Protein AF-A0A834F166-F1 (afdb_monomer_lite)

Radius of gyration: 17.76 Å; chains: 1; bounding box: 48×36×41 Å

Organism: Oryzias melastigma (NCBI:txid30732)

Secondary structure (DSSP, 8-state):
--------HHHHHHHHHHS-THHHHHHHHHHHHHHHTT----HHHHHHHHHHHHHHHHHHHHHHHHHHHS-HHHHHHHHHHHHH-HHHHTTS-TT---HHHHHHHHHHHHHHHH-

Structure (mmCIF, N/CA/C/O backbone):
data_AF-A0A834F166-F1
#
_entry.id   AF-A0A834F166-F1
#
loop_
_atom_site.group_PDB
_atom_site.id
_atom_site.type_symbol
_atom_site.label_atom_id
_atom_site.label_alt_id
_atom_site.label_comp_id
_atom_site.label_asym_id
_atom_site.label_entity_id
_atom_site.label_seq_id
_atom_site.pdbx_PDB_ins_code
_atom_site.Cartn_x
_atom_site.Cartn_y
_atom_site.Cartn_z
_atom_site.occupancy
_atom_site.B_iso_or_equiv
_atom_site.auth_seq_id
_atom_site.auth_comp_id
_atom_site.auth_asym_id
_atom_site.auth_atom_id
_atom_site.pdbx_PDB_model_num
ATOM 1 N N . MET A 1 1 ? 29.794 -3.497 -23.264 1.00 46.91 1 MET A N 1
ATOM 2 C CA . MET A 1 1 ? 29.864 -4.937 -23.600 1.00 46.91 1 MET A CA 1
ATOM 3 C C . MET A 1 1 ? 30.796 -5.636 -22.618 1.00 46.91 1 MET A C 1
ATOM 5 O O . MET A 1 1 ? 31.996 -5.610 -22.838 1.00 46.91 1 MET A O 1
ATOM 9 N N . GLN A 1 2 ? 30.281 -6.231 -21.537 1.00 42.62 2 GLN A N 1
ATOM 10 C CA . GLN A 1 2 ? 31.049 -7.204 -20.747 1.00 42.62 2 GLN A CA 1
ATOM 11 C C . GLN A 1 2 ? 30.116 -8.085 -19.898 1.00 42.62 2 GLN A C 1
ATOM 13 O O . GLN A 1 2 ? 29.535 -7.636 -18.919 1.00 42.62 2 GLN A O 1
ATOM 18 N N . ARG A 1 3 ? 30.050 -9.358 -20.314 1.00 36.97 3 ARG A N 1
ATOM 19 C CA . ARG A 1 3 ? 29.727 -10.569 -19.542 1.00 36.97 3 ARG A CA 1
ATOM 20 C C . ARG A 1 3 ? 28.268 -10.822 -19.126 1.00 36.97 3 ARG A C 1
ATOM 22 O O . ARG A 1 3 ? 27.918 -10.797 -17.955 1.00 36.97 3 ARG A O 1
ATOM 29 N N . LEU A 1 4 ? 27.490 -11.298 -20.101 1.00 43.22 4 LEU A N 1
ATOM 30 C CA . LEU A 1 4 ? 26.549 -12.406 -19.891 1.00 43.22 4 LEU A CA 1
ATOM 31 C C . LEU A 1 4 ? 27.359 -13.650 -19.463 1.00 43.22 4 LEU A C 1
ATOM 33 O O . LEU A 1 4 ? 27.816 -14.413 -20.312 1.00 43.22 4 LEU A O 1
ATOM 37 N N . GLN A 1 5 ? 27.631 -13.825 -18.167 1.00 46.56 5 GLN A N 1
ATOM 38 C CA . GLN A 1 5 ? 28.029 -15.139 -17.655 1.00 46.56 5 GLN A CA 1
ATOM 39 C C . GLN A 1 5 ? 26.748 -15.941 -17.453 1.00 46.56 5 GLN A C 1
ATOM 41 O O . GLN A 1 5 ? 25.853 -15.491 -16.742 1.00 46.56 5 GLN A O 1
ATOM 46 N N . ALA A 1 6 ? 26.658 -17.110 -18.084 1.00 54.03 6 ALA A N 1
ATOM 47 C CA . ALA A 1 6 ? 25.667 -18.112 -17.734 1.00 54.03 6 ALA A CA 1
ATOM 48 C C . ALA A 1 6 ? 25.814 -18.424 -16.236 1.00 54.03 6 ALA A C 1
ATOM 50 O O . ALA A 1 6 ? 26.792 -19.044 -15.812 1.00 54.03 6 ALA A O 1
ATOM 51 N N . VAL A 1 7 ? 24.879 -17.921 -15.433 1.00 56.75 7 VAL A N 1
ATOM 52 C CA . VAL A 1 7 ? 24.725 -18.307 -14.032 1.00 56.75 7 VAL A CA 1
ATOM 53 C C . VAL A 1 7 ? 24.370 -19.800 -14.040 1.00 56.75 7 VAL A C 1
ATOM 55 O O . VAL A 1 7 ? 23.541 -20.225 -14.845 1.00 56.75 7 VAL A O 1
ATOM 58 N N . PRO A 1 8 ? 25.040 -20.652 -13.246 1.00 56.38 8 PRO A N 1
ATOM 59 C CA . PRO A 1 8 ? 24.738 -22.076 -13.247 1.00 56.38 8 PRO A CA 1
ATOM 60 C C . PRO A 1 8 ? 23.287 -22.279 -12.791 1.00 56.38 8 PRO A C 1
ATOM 62 O O . PRO A 1 8 ? 22.924 -21.795 -11.726 1.00 56.38 8 PRO A O 1
ATOM 65 N N . ALA A 1 9 ? 22.478 -23.048 -13.530 1.00 57.56 9 ALA A N 1
ATOM 66 C CA . ALA A 1 9 ? 21.043 -23.258 -13.259 1.00 57.56 9 ALA A CA 1
ATOM 67 C C . ALA A 1 9 ? 20.711 -23.740 -11.821 1.00 57.56 9 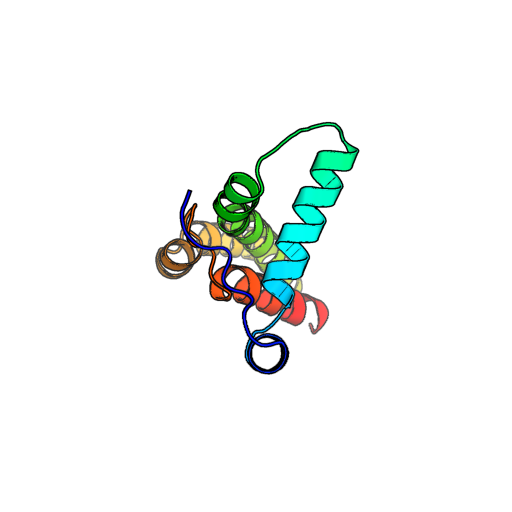ALA A C 1
ATOM 69 O O . ALA A 1 9 ? 19.590 -23.596 -11.336 1.00 57.56 9 ALA A O 1
ATOM 70 N N . ARG A 1 10 ? 21.696 -24.294 -11.096 1.00 53.56 10 ARG A N 1
ATOM 71 C CA . ARG A 1 10 ? 21.597 -24.627 -9.660 1.00 53.56 10 ARG A CA 1
ATOM 72 C C . ARG A 1 10 ? 21.565 -23.404 -8.740 1.00 53.56 10 ARG A C 1
ATOM 74 O O . ARG A 1 10 ? 20.987 -23.486 -7.661 1.00 53.56 10 ARG A O 1
ATOM 81 N N . PHE A 1 11 ? 22.201 -22.308 -9.134 1.00 55.75 11 PHE A N 1
ATOM 82 C CA . PHE A 1 11 ? 22.209 -21.039 -8.415 1.00 55.75 11 PHE A CA 1
ATOM 83 C C . PHE A 1 11 ? 20.873 -20.311 -8.609 1.00 55.75 11 PHE A C 1
ATOM 85 O O . PHE A 1 11 ? 20.292 -19.869 -7.623 1.00 55.75 11 PHE A O 1
ATOM 92 N N . ASP A 1 12 ? 20.307 -20.336 -9.822 1.00 59.16 12 ASP A N 1
ATOM 93 C CA . ASP A 1 12 ? 18.963 -19.801 -10.100 1.00 59.16 12 ASP A CA 1
ATOM 94 C C . ASP A 1 12 ? 17.874 -20.513 -9.281 1.00 59.16 12 ASP A C 1
ATOM 96 O O . ASP A 1 12 ? 17.039 -19.866 -8.645 1.00 59.16 12 ASP A O 1
ATOM 100 N N . LEU A 1 13 ? 17.930 -21.849 -9.194 1.00 60.62 13 LEU A N 1
ATOM 101 C CA . LEU A 1 13 ? 16.976 -22.628 -8.396 1.00 60.62 13 LEU A CA 1
ATOM 102 C C . LEU A 1 13 ? 17.107 -22.368 -6.881 1.00 60.62 13 LEU A C 1
ATOM 104 O O . LEU A 1 13 ? 16.123 -22.478 -6.151 1.00 60.62 13 LEU A O 1
ATOM 108 N N . GLN A 1 14 ? 18.303 -22.023 -6.382 1.00 59.34 14 GLN A N 1
ATOM 109 C CA . GLN A 1 14 ? 18.490 -21.653 -4.973 1.00 59.34 14 GLN A CA 1
ATOM 110 C C . GLN A 1 14 ? 18.047 -20.222 -4.668 1.00 59.34 14 GLN A C 1
ATOM 112 O O . GLN A 1 14 ? 17.505 -19.993 -3.587 1.00 59.34 14 GLN A O 1
ATOM 117 N N . VAL A 1 15 ? 18.230 -19.280 -5.595 1.00 66.00 15 VAL A N 1
ATOM 118 C CA . VAL A 1 15 ? 17.708 -17.912 -5.457 1.00 66.00 15 VAL A CA 1
ATOM 119 C C . VAL A 1 15 ? 16.183 -17.948 -5.399 1.00 66.00 15 VAL A C 1
ATOM 121 O O . VAL A 1 15 ? 15.603 -17.390 -4.471 1.00 66.00 15 VAL A O 1
ATOM 124 N N . LEU A 1 16 ? 15.533 -18.713 -6.282 1.00 61.94 16 LEU A N 1
ATOM 125 C CA . LEU A 1 16 ? 14.074 -18.865 -6.270 1.00 61.94 16 LEU A CA 1
ATOM 126 C C . LEU A 1 16 ? 13.539 -19.454 -4.951 1.00 61.94 16 LEU A C 1
ATOM 128 O O . LEU A 1 16 ? 12.414 -19.175 -4.556 1.00 61.94 16 LEU A O 1
ATOM 132 N N . ARG A 1 17 ? 14.347 -20.275 -4.266 1.00 57.00 17 ARG A N 1
ATOM 133 C CA . ARG A 1 17 ? 13.990 -20.905 -2.985 1.00 57.00 17 ARG A CA 1
ATOM 134 C C . ARG A 1 17 ? 14.237 -20.017 -1.762 1.00 57.00 17 ARG A C 1
ATOM 136 O O . ARG A 1 17 ? 13.702 -20.320 -0.701 1.00 57.00 17 ARG A O 1
ATOM 143 N N . ARG A 1 18 ? 15.072 -18.979 -1.880 1.00 58.09 18 ARG A N 1
ATOM 144 C CA . ARG A 1 18 ? 15.406 -18.045 -0.784 1.00 58.09 18 ARG A CA 1
ATOM 145 C C . ARG A 1 18 ? 14.732 -16.681 -0.920 1.00 58.09 18 ARG A C 1
ATOM 147 O O . ARG A 1 18 ? 14.709 -15.929 0.047 1.00 58.09 18 ARG A O 1
ATOM 154 N N . VAL A 1 19 ? 14.218 -16.357 -2.103 1.00 72.94 19 VAL A N 1
ATOM 155 C CA . VAL A 1 19 ? 13.575 -15.078 -2.405 1.00 72.94 19 VAL A CA 1
ATOM 156 C C . VAL A 1 19 ? 12.065 -15.264 -2.417 1.00 72.94 19 VAL A C 1
ATOM 158 O O . VAL A 1 19 ? 11.556 -16.198 -3.027 1.00 72.94 19 VAL A O 1
ATOM 161 N N . TYR A 1 20 ? 11.343 -14.350 -1.772 1.00 76.81 20 TYR A N 1
ATOM 162 C CA . TYR A 1 20 ? 9.891 -14.281 -1.889 1.00 76.81 20 TYR A CA 1
ATOM 163 C C . TYR A 1 20 ? 9.530 -13.687 -3.259 1.00 76.81 20 TYR A C 1
ATOM 165 O O . TYR A 1 20 ? 9.785 -12.503 -3.491 1.00 76.81 20 TYR A O 1
ATOM 173 N N . PRO A 1 21 ? 8.931 -14.461 -4.185 1.00 80.31 21 PRO A N 1
ATOM 174 C CA . PRO A 1 21 ? 8.700 -13.998 -5.554 1.00 80.31 21 PRO A CA 1
ATOM 175 C C . PRO A 1 21 ? 7.573 -12.959 -5.661 1.00 80.31 21 PRO A C 1
ATOM 177 O O . PRO A 1 21 ? 7.357 -12.406 -6.736 1.00 80.31 21 PRO A O 1
ATOM 180 N N . GLY A 1 22 ? 6.847 -12.681 -4.571 1.00 81.69 22 GLY A N 1
ATOM 181 C CA . GLY A 1 22 ? 5.660 -11.821 -4.576 1.00 81.69 22 GLY A CA 1
ATOM 182 C C . GLY A 1 22 ? 5.926 -10.407 -5.094 1.00 81.69 22 GLY A C 1
ATOM 183 O O . GLY A 1 22 ? 5.175 -9.916 -5.930 1.00 81.69 22 GLY A O 1
ATOM 184 N N . LEU A 1 23 ? 7.025 -9.782 -4.668 1.00 84.12 23 LEU A N 1
ATOM 185 C CA . LEU A 1 23 ? 7.399 -8.423 -5.078 1.00 84.12 23 LEU A CA 1
ATOM 186 C C . LEU A 1 23 ? 7.816 -8.346 -6.560 1.00 84.12 23 LEU A C 1
ATOM 188 O O . LEU A 1 23 ? 7.492 -7.393 -7.265 1.00 84.12 23 LEU A O 1
ATOM 192 N N . MET A 1 24 ? 8.502 -9.376 -7.059 1.00 86.44 24 MET A N 1
ATOM 193 C CA . MET A 1 24 ? 8.876 -9.463 -8.475 1.00 86.44 24 MET A CA 1
ATOM 194 C C . MET A 1 24 ? 7.648 -9.693 -9.364 1.00 86.44 24 MET A C 1
ATOM 196 O O . MET A 1 24 ? 7.544 -9.105 -10.442 1.00 86.44 24 MET A O 1
ATOM 200 N N . LEU A 1 25 ? 6.704 -10.519 -8.901 1.00 87.06 25 LEU A N 1
ATOM 201 C CA . LEU A 1 25 ? 5.467 -10.815 -9.619 1.00 87.06 25 LEU A CA 1
ATOM 202 C C . LEU A 1 25 ? 4.579 -9.570 -9.748 1.00 87.06 25 LEU A C 1
ATOM 204 O O . LEU A 1 25 ? 4.083 -9.297 -10.838 1.00 87.06 25 LEU A O 1
ATOM 208 N N . THR A 1 26 ? 4.402 -8.793 -8.675 1.00 87.75 26 THR A N 1
ATOM 209 C CA . THR A 1 26 ? 3.586 -7.568 -8.717 1.00 87.75 26 THR A CA 1
ATOM 210 C C . THR A 1 26 ? 4.172 -6.530 -9.671 1.00 87.75 26 THR A C 1
ATOM 212 O O . THR A 1 26 ? 3.436 -5.977 -10.487 1.00 87.75 26 THR A O 1
ATOM 215 N N . ALA A 1 27 ? 5.491 -6.318 -9.653 1.00 86.06 27 ALA A N 1
ATOM 216 C CA . ALA A 1 27 ? 6.159 -5.419 -10.596 1.00 86.06 27 ALA A CA 1
ATOM 217 C C . ALA A 1 27 ? 6.012 -5.887 -12.058 1.00 86.06 27 ALA A C 1
ATOM 219 O O . ALA A 1 27 ? 5.702 -5.082 -12.940 1.00 86.06 27 ALA A O 1
ATOM 220 N N . GLY A 1 28 ? 6.182 -7.189 -12.315 1.00 86.56 28 GLY A N 1
ATOM 221 C CA . GLY A 1 28 ? 6.016 -7.778 -13.647 1.00 86.56 28 GLY A CA 1
ATOM 222 C C . GLY A 1 28 ? 4.583 -7.675 -14.176 1.00 86.56 28 GLY A C 1
ATOM 223 O O . GLY A 1 28 ? 4.384 -7.313 -15.335 1.00 86.56 28 GLY A O 1
ATOM 224 N N . LEU A 1 29 ? 3.586 -7.922 -13.320 1.00 88.62 29 LEU A N 1
ATOM 225 C CA . LEU A 1 29 ? 2.167 -7.773 -13.657 1.00 88.62 29 LEU A CA 1
ATOM 226 C C . LEU A 1 29 ? 1.813 -6.323 -14.007 1.00 88.62 29 LEU A C 1
ATOM 228 O O . LEU A 1 29 ? 1.142 -6.091 -15.010 1.00 88.62 29 LEU A O 1
ATOM 232 N N . ILE A 1 30 ? 2.296 -5.351 -13.225 1.00 87.38 30 ILE A N 1
ATOM 233 C CA . ILE A 1 30 ? 2.057 -3.925 -13.490 1.00 87.38 30 ILE A CA 1
ATOM 234 C C . ILE A 1 30 ? 2.697 -3.512 -14.821 1.00 87.38 30 ILE A C 1
ATOM 236 O O . ILE A 1 30 ? 2.045 -2.864 -15.638 1.00 87.38 30 ILE A O 1
ATOM 240 N N . HIS A 1 31 ? 3.940 -3.929 -15.085 1.00 88.50 31 HIS A N 1
ATOM 241 C CA . HIS A 1 31 ? 4.613 -3.640 -16.353 1.00 88.50 31 HIS A CA 1
ATOM 242 C C . HIS A 1 31 ? 3.889 -4.266 -17.556 1.00 88.50 31 HIS A C 1
ATOM 244 O O . HIS A 1 31 ? 3.705 -3.603 -18.576 1.00 88.50 31 HIS A O 1
ATOM 250 N N . TYR A 1 32 ? 3.426 -5.512 -17.429 1.00 87.38 32 TYR A N 1
ATOM 251 C CA . TYR A 1 32 ? 2.647 -6.178 -18.473 1.00 87.38 32 TYR A CA 1
ATOM 252 C C . TYR A 1 32 ? 1.313 -5.463 -18.740 1.00 87.38 32 TYR A C 1
ATOM 254 O O . TYR A 1 32 ? 0.967 -5.226 -19.896 1.00 87.38 32 TYR A O 1
ATOM 262 N N . ALA A 1 33 ? 0.602 -5.053 -17.685 1.00 87.69 33 ALA A N 1
ATOM 263 C CA . ALA A 1 33 ? -0.645 -4.299 -17.802 1.00 87.69 33 ALA A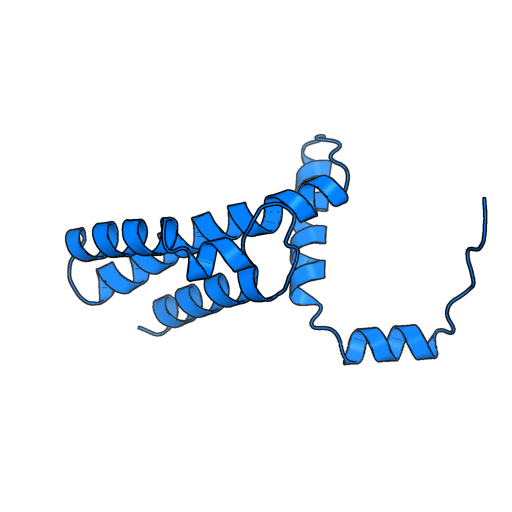 CA 1
ATOM 264 C C . ALA A 1 33 ? -0.444 -2.928 -18.479 1.00 87.69 33 ALA A C 1
ATOM 266 O O . ALA A 1 33 ? -1.240 -2.540 -19.333 1.00 87.69 33 ALA A O 1
ATOM 267 N N . LEU A 1 34 ? 0.639 -2.215 -18.151 1.00 86.38 34 LEU A N 1
ATOM 268 C CA . LEU A 1 34 ? 1.007 -0.942 -18.790 1.00 86.38 34 LEU A CA 1
ATOM 269 C C . LEU A 1 34 ? 1.350 -1.115 -20.277 1.00 86.38 34 LEU A C 1
ATOM 271 O O . LEU A 1 34 ? 0.889 -0.333 -21.110 1.00 86.38 34 LEU A O 1
ATOM 275 N N . ASN A 1 35 ? 2.098 -2.167 -20.620 1.00 85.88 35 ASN A N 1
ATOM 276 C CA . ASN A 1 35 ? 2.417 -2.484 -22.013 1.00 85.88 35 ASN A CA 1
ATOM 277 C C . ASN A 1 35 ? 1.168 -2.856 -22.824 1.00 85.88 35 ASN A C 1
ATOM 279 O O . ASN A 1 35 ? 1.084 -2.501 -23.998 1.00 85.88 35 ASN A O 1
ATOM 283 N N . LEU A 1 36 ? 0.184 -3.522 -22.211 1.00 85.12 36 LEU A N 1
ATOM 284 C CA . LEU A 1 36 ? -1.095 -3.830 -22.861 1.00 85.12 36 LEU A CA 1
ATOM 285 C C . LEU A 1 36 ? -1.872 -2.555 -23.236 1.00 85.12 36 LEU A C 1
ATOM 287 O O . LEU A 1 36 ? -2.551 -2.513 -24.260 1.00 85.12 36 LEU A O 1
ATOM 291 N N .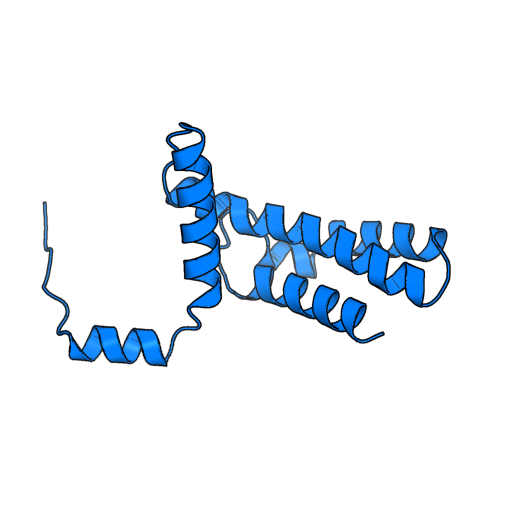 LEU A 1 37 ? -1.726 -1.494 -22.439 1.00 85.38 37 LEU A N 1
ATOM 292 C CA . LEU A 1 37 ? -2.299 -0.167 -22.687 1.00 85.38 37 LEU A CA 1
ATOM 293 C C . LEU A 1 37 ? -1.459 0.689 -23.657 1.00 85.38 37 LEU A C 1
ATOM 295 O O . LEU A 1 37 ? -1.729 1.878 -23.804 1.00 85.38 37 LEU A O 1
ATOM 299 N N . HIS A 1 38 ? -0.463 0.098 -24.331 1.00 83.88 38 HIS A N 1
ATOM 300 C CA . HIS A 1 38 ? 0.481 0.768 -25.238 1.00 83.88 38 HIS A CA 1
ATOM 301 C C . HIS A 1 38 ? 1.320 1.885 -24.590 1.00 83.88 38 HIS A C 1
ATOM 303 O O . HIS A 1 38 ? 1.874 2.734 -25.290 1.00 83.88 38 HIS A O 1
ATOM 309 N N . ILE A 1 39 ? 1.473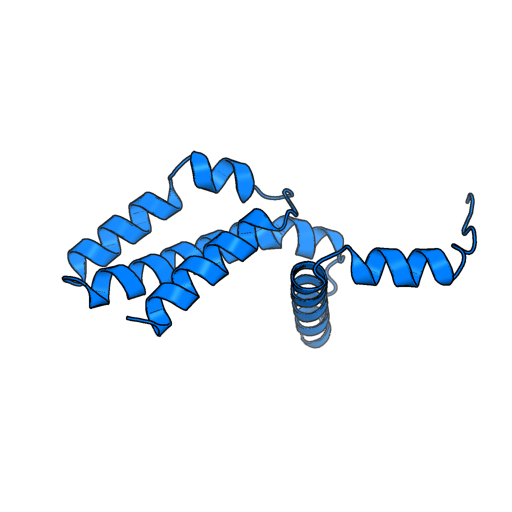 1.880 -23.262 1.00 83.25 39 ILE A N 1
ATOM 310 C CA . ILE A 1 39 ? 2.369 2.804 -22.561 1.00 83.25 39 ILE A CA 1
ATOM 311 C C . ILE A 1 39 ? 3.713 2.097 -22.362 1.00 83.25 39 ILE A C 1
ATOM 313 O O . ILE A 1 39 ? 3.870 1.279 -21.456 1.00 83.25 39 ILE A O 1
ATOM 317 N N . SER A 1 40 ? 4.696 2.406 -23.211 1.00 79.31 40 SER A N 1
ATOM 318 C CA . SER A 1 40 ? 6.035 1.811 -23.135 1.00 79.31 40 SER A CA 1
ATOM 319 C C . SER A 1 40 ? 6.851 2.427 -21.990 1.00 79.31 40 SER A C 1
ATOM 321 O O . SER A 1 40 ? 7.620 3.369 -22.193 1.00 79.31 40 SER A O 1
ATOM 323 N N . VAL A 1 41 ? 6.665 1.909 -20.775 1.00 83.38 41 VAL A N 1
ATOM 324 C CA . VAL A 1 41 ? 7.409 2.315 -19.570 1.00 83.38 41 VAL A CA 1
ATOM 325 C C . VAL A 1 41 ? 8.548 1.334 -19.309 1.00 83.38 41 VAL A C 1
ATOM 327 O O . VAL A 1 41 ? 8.353 0.121 -19.394 1.00 83.38 41 VAL A O 1
ATOM 330 N N . HIS A 1 42 ? 9.739 1.822 -18.952 1.00 86.50 42 HIS A N 1
ATOM 331 C CA . HIS A 1 42 ? 10.842 0.934 -18.592 1.00 86.50 42 HIS A CA 1
ATOM 332 C C . HIS A 1 42 ? 10.548 0.244 -17.249 1.00 86.50 42 HIS A C 1
ATOM 334 O O . HIS A 1 42 ? 10.019 0.853 -16.321 1.00 86.50 42 HIS A O 1
ATOM 340 N N . ILE A 1 43 ? 10.969 -1.015 -17.085 1.00 83.31 43 ILE A N 1
ATOM 341 C CA . ILE A 1 43 ? 10.744 -1.781 -15.841 1.00 83.31 43 ILE A CA 1
ATOM 342 C C . ILE A 1 43 ? 11.293 -1.078 -14.583 1.00 83.31 43 ILE A C 1
ATOM 344 O O . ILE A 1 43 ? 10.780 -1.260 -13.485 1.00 83.31 43 ILE A O 1
ATOM 348 N N . ARG A 1 44 ? 12.311 -0.221 -14.741 1.00 85.25 44 ARG A N 1
ATOM 349 C CA . ARG A 1 44 ? 12.910 0.546 -13.639 1.00 85.25 44 ARG A CA 1
ATOM 350 C C . ARG A 1 44 ? 11.951 1.595 -13.095 1.00 85.25 44 ARG A C 1
ATOM 352 O O . ARG A 1 44 ? 11.877 1.744 -11.882 1.00 85.25 44 ARG A O 1
ATOM 359 N N . ASP A 1 45 ? 11.222 2.281 -13.966 1.00 88.12 45 ASP A N 1
ATOM 360 C CA . ASP A 1 45 ? 10.301 3.336 -13.550 1.00 88.12 45 ASP A CA 1
ATOM 361 C C . ASP A 1 45 ? 9.130 2.720 -12.780 1.00 88.12 45 ASP A C 1
ATOM 363 O O . ASP A 1 45 ? 8.759 3.211 -11.716 1.00 88.12 45 ASP A O 1
ATOM 367 N N . VAL A 1 46 ? 8.639 1.563 -13.241 1.00 87.00 46 VAL A N 1
ATOM 368 C CA . VAL A 1 46 ? 7.634 0.775 -12.513 1.00 87.00 46 VAL A CA 1
ATOM 369 C C . VAL A 1 46 ? 8.134 0.434 -11.108 1.00 87.00 46 VAL A C 1
ATOM 371 O O . VAL A 1 46 ? 7.449 0.738 -10.137 1.00 87.00 46 VAL A O 1
ATOM 374 N N . CYS A 1 47 ? 9.340 -0.125 -10.970 1.00 88.25 47 CYS A N 1
ATOM 375 C CA . CYS A 1 47 ? 9.889 -0.480 -9.656 1.00 88.25 47 CYS A CA 1
ATOM 376 C C . CYS A 1 47 ? 10.134 0.734 -8.741 1.00 88.25 47 CYS A C 1
ATOM 378 O O . CYS A 1 47 ? 10.022 0.604 -7.525 1.00 88.25 47 CYS A O 1
ATOM 380 N N . VAL A 1 48 ? 10.453 1.908 -9.295 1.00 89.62 48 VAL A N 1
ATOM 381 C CA . VAL A 1 48 ? 10.684 3.140 -8.518 1.00 89.62 48 VAL A CA 1
ATOM 382 C C . VAL A 1 48 ? 9.378 3.718 -7.969 1.00 89.62 48 VAL A C 1
ATOM 384 O O . VAL A 1 48 ? 9.361 4.183 -6.828 1.00 89.62 48 VAL A O 1
ATOM 387 N N . PHE A 1 49 ? 8.293 3.674 -8.747 1.00 88.88 49 PHE A N 1
ATOM 388 C CA . PHE A 1 49 ? 6.985 4.206 -8.343 1.00 88.88 49 PHE A CA 1
ATOM 389 C C . PHE A 1 49 ? 6.101 3.198 -7.605 1.00 88.88 49 PHE A C 1
ATOM 391 O O . PHE A 1 49 ? 5.109 3.590 -6.991 1.00 88.88 49 PHE A O 1
ATOM 398 N N . LEU A 1 50 ? 6.466 1.917 -7.606 1.00 88.88 50 LEU A N 1
ATOM 399 C CA . LEU A 1 50 ? 5.715 0.873 -6.918 1.00 88.88 50 LEU A CA 1
ATOM 400 C C . LEU A 1 50 ? 5.563 1.129 -5.400 1.00 88.88 50 LEU A C 1
ATOM 402 O O . LEU A 1 50 ? 4.427 1.099 -4.925 1.00 88.88 50 LEU A O 1
ATOM 406 N N . PRO A 1 51 ? 6.621 1.444 -4.623 1.00 89.56 51 PRO A N 1
ATOM 407 C CA . PRO A 1 51 ? 6.498 1.630 -3.174 1.00 89.56 51 PRO A CA 1
ATOM 408 C C . PRO A 1 51 ? 5.554 2.782 -2.769 1.00 89.56 51 PRO A C 1
ATOM 410 O O . PRO A 1 51 ? 4.689 2.552 -1.920 1.00 89.56 51 PRO A O 1
ATOM 413 N N . PRO A 1 52 ? 5.615 3.981 -3.392 1.00 90.62 52 PRO A N 1
ATOM 414 C CA . PRO A 1 52 ? 4.649 5.051 -3.130 1.00 90.62 52 PRO A CA 1
ATOM 415 C C . PRO A 1 52 ? 3.201 4.686 -3.480 1.00 90.62 52 PRO A C 1
ATOM 417 O O . PRO A 1 52 ? 2.284 5.039 -2.740 1.00 90.62 52 PRO A O 1
ATOM 420 N N . VAL A 1 53 ? 2.977 3.955 -4.580 1.00 91.88 53 VAL A N 1
ATOM 421 C CA . VAL A 1 53 ? 1.626 3.516 -4.974 1.00 91.88 53 VAL A CA 1
ATOM 422 C C . VAL A 1 53 ? 1.039 2.575 -3.921 1.00 91.88 53 VAL A C 1
ATOM 424 O O . VAL A 1 53 ? -0.092 2.775 -3.478 1.00 91.88 53 VAL A O 1
ATOM 427 N N . PHE A 1 54 ? 1.818 1.595 -3.455 1.00 90.69 54 PHE A N 1
ATOM 428 C CA . PHE A 1 54 ? 1.386 0.701 -2.378 1.00 90.69 54 PHE A CA 1
ATOM 429 C C . PHE A 1 54 ? 1.198 1.432 -1.042 1.00 90.69 54 PHE A C 1
ATOM 431 O O . PHE A 1 54 ? 0.277 1.096 -0.302 1.00 90.69 54 PHE A O 1
ATOM 438 N N . SER A 1 55 ? 1.980 2.478 -0.761 1.00 89.88 55 SER A N 1
ATOM 439 C CA . SER A 1 55 ? 1.770 3.340 0.411 1.00 89.88 55 SER A CA 1
ATOM 440 C C . SER A 1 55 ? 0.396 4.022 0.403 1.00 89.88 55 SER A C 1
ATOM 442 O O . SER A 1 55 ? -0.305 4.032 1.419 1.00 89.88 55 SER A O 1
ATOM 444 N N . GLY A 1 56 ? -0.050 4.500 -0.763 1.00 91.75 56 GLY A N 1
ATOM 445 C CA . GLY A 1 56 ? -1.405 5.026 -0.941 1.00 91.75 56 GLY A CA 1
ATOM 446 C C . GLY A 1 56 ? -2.494 3.967 -0.733 1.00 91.75 56 GLY A C 1
ATOM 447 O O . GLY A 1 56 ? -3.511 4.241 -0.103 1.00 91.75 56 GLY A O 1
ATOM 448 N N . LEU A 1 57 ? -2.278 2.732 -1.190 1.00 93.25 57 LEU A N 1
ATOM 449 C CA . LEU A 1 57 ? -3.224 1.635 -0.947 1.00 93.25 57 LEU A CA 1
ATOM 450 C C . LEU A 1 57 ? -3.299 1.246 0.541 1.00 93.25 57 LEU A C 1
ATOM 452 O O . LEU A 1 57 ? -4.377 0.919 1.041 1.00 93.25 57 LEU A O 1
ATOM 456 N N . THR A 1 58 ? -2.188 1.338 1.276 1.00 94.19 58 THR A N 1
ATOM 457 C CA . THR A 1 58 ? -2.147 1.105 2.729 1.00 94.19 58 THR A CA 1
ATOM 458 C C . THR A 1 58 ? -2.999 2.110 3.499 1.00 94.19 58 THR A C 1
ATOM 460 O O . THR A 1 58 ? -3.666 1.721 4.462 1.00 94.19 58 THR A O 1
ATOM 463 N N . SER A 1 59 ? -3.028 3.384 3.093 1.00 94.12 59 SER A N 1
ATOM 464 C CA . SER A 1 59 ? -3.872 4.385 3.763 1.00 94.12 59 SER A CA 1
ATOM 465 C C . SER A 1 59 ? -5.362 4.084 3.579 1.00 94.12 59 SER A C 1
ATOM 467 O O . SER A 1 59 ? -6.122 4.154 4.545 1.00 94.12 59 SER A O 1
ATOM 469 N N . ILE A 1 60 ? -5.759 3.621 2.388 1.00 94.50 60 ILE A N 1
ATOM 470 C CA . ILE A 1 60 ? -7.124 3.156 2.104 1.00 94.50 60 ILE A CA 1
ATOM 471 C C . ILE A 1 60 ? -7.459 1.912 2.937 1.00 94.50 60 ILE A C 1
ATOM 473 O O . ILE A 1 60 ? -8.521 1.846 3.552 1.00 94.50 60 ILE A O 1
ATOM 477 N N . SER A 1 61 ? -6.551 0.937 3.015 1.00 93.94 61 SER A N 1
ATOM 478 C CA . SER A 1 61 ? -6.772 -0.260 3.835 1.00 93.94 61 SER A CA 1
ATOM 479 C C . SER A 1 61 ? -6.889 0.070 5.326 1.00 93.94 61 SER A C 1
ATOM 481 O O . SER A 1 61 ? -7.707 -0.518 6.028 1.00 93.94 61 SER A O 1
ATOM 483 N N . THR A 1 62 ? -6.094 1.024 5.811 1.00 94.44 62 THR A N 1
ATOM 484 C CA . THR A 1 62 ? -6.139 1.479 7.208 1.00 94.44 62 THR A CA 1
ATOM 485 C C . THR A 1 62 ? -7.450 2.209 7.502 1.00 94.44 62 THR A C 1
ATOM 487 O O . THR A 1 62 ? -8.052 1.975 8.547 1.00 94.44 62 THR A O 1
ATOM 490 N N . PHE A 1 63 ? -7.945 3.020 6.558 1.00 94.69 63 PHE A N 1
ATOM 491 C CA . PHE A 1 63 ? -9.281 3.614 6.645 1.00 94.69 63 PHE A CA 1
ATOM 492 C C . PHE A 1 63 ? -10.364 2.543 6.814 1.00 94.69 63 PHE A C 1
ATOM 494 O O . PHE A 1 63 ? -11.191 2.657 7.718 1.00 94.69 63 PHE A O 1
ATOM 501 N N . LEU A 1 64 ? -10.360 1.512 5.961 1.00 93.62 64 LEU A N 1
ATOM 502 C CA . LEU A 1 64 ? -11.367 0.447 5.982 1.00 93.62 64 LEU A CA 1
ATOM 503 C C . LEU A 1 64 ? -11.341 -0.338 7.299 1.00 93.62 64 LEU A C 1
ATOM 505 O O . LEU A 1 64 ? -12.392 -0.507 7.914 1.00 93.62 64 LEU A O 1
ATOM 509 N N . LEU A 1 65 ? -10.151 -0.723 7.769 1.00 93.38 65 LEU A N 1
ATOM 510 C CA . LEU A 1 65 ? -9.971 -1.423 9.044 1.00 93.38 65 LEU A CA 1
ATOM 511 C C . LEU A 1 65 ? -10.494 -0.602 10.230 1.00 93.38 65 LEU A C 1
ATOM 513 O O . LEU A 1 65 ? -11.268 -1.088 11.049 1.00 93.38 65 LEU A O 1
ATOM 517 N N . THR A 1 66 ? -10.084 0.662 10.338 1.00 93.50 66 THR A N 1
ATOM 518 C CA . THR A 1 66 ? -10.488 1.512 11.467 1.00 93.50 66 THR A CA 1
ATOM 519 C C . THR A 1 66 ? -11.965 1.906 11.396 1.00 93.50 66 THR A C 1
ATOM 521 O O . THR A 1 66 ? -12.593 2.118 12.435 1.00 93.50 66 THR A O 1
ATOM 524 N N . ARG A 1 67 ? -12.543 1.980 10.191 1.00 92.62 67 ARG A N 1
ATOM 525 C CA . ARG A 1 67 ? -13.981 2.201 10.016 1.00 92.62 67 ARG A CA 1
ATOM 526 C C . ARG A 1 67 ? -14.801 1.049 10.594 1.00 92.62 67 ARG A C 1
ATOM 528 O O . ARG A 1 67 ? -15.832 1.337 11.190 1.00 92.62 67 ARG A O 1
ATOM 535 N N . GLU A 1 68 ? -14.345 -0.193 10.445 1.00 92.12 68 GLU A N 1
ATOM 536 C CA . GLU A 1 68 ? -15.044 -1.375 10.974 1.00 92.12 68 GLU A CA 1
ATOM 537 C C . GLU A 1 68 ? -15.021 -1.430 12.508 1.00 92.12 68 GLU A C 1
ATOM 539 O O . GLU A 1 68 ? -15.983 -1.840 13.147 1.00 92.12 68 GLU A O 1
ATOM 544 N N . LEU A 1 69 ? -13.937 -0.946 13.117 1.00 91.69 69 LEU A N 1
ATOM 545 C CA . LEU A 1 69 ? -13.761 -0.961 14.571 1.00 91.69 69 LEU A CA 1
ATOM 546 C C . LEU A 1 69 ? -14.543 0.134 15.304 1.00 91.69 69 LEU A C 1
ATOM 548 O O . LEU A 1 69 ? -14.801 0.000 16.500 1.00 91.69 69 LEU A O 1
ATOM 552 N N . TRP A 1 70 ? -14.837 1.255 14.641 1.00 90.94 70 TRP A N 1
ATOM 553 C CA . TRP A 1 70 ? -15.408 2.417 15.319 1.00 90.94 70 TRP A CA 1
ATOM 554 C C . TRP A 1 70 ? -16.379 3.199 14.434 1.00 90.94 70 TRP A C 1
ATOM 556 O O . TRP A 1 70 ? -17.547 2.854 14.336 1.00 90.94 70 TRP A O 1
ATOM 566 N N . ASN A 1 71 ? -15.914 4.287 13.816 1.00 92.25 71 ASN A N 1
ATOM 567 C CA . ASN A 1 71 ? -16.713 5.215 13.024 1.00 92.25 71 ASN A CA 1
ATOM 568 C C . ASN A 1 71 ? -15.881 5.742 11.849 1.00 92.25 71 ASN A C 1
ATOM 570 O O . ASN A 1 71 ? -14.651 5.796 11.907 1.00 92.25 71 ASN A O 1
ATOM 574 N N . GLN A 1 72 ? -16.554 6.242 10.812 1.00 92.56 72 GLN A N 1
ATOM 575 C CA . GLN A 1 72 ? -15.899 6.788 9.614 1.00 92.56 72 GLN A CA 1
ATOM 576 C C . GLN A 1 72 ? -14.896 7.915 9.920 1.00 92.56 72 GLN A C 1
ATOM 578 O O . GLN A 1 72 ? -13.831 7.965 9.308 1.00 92.56 72 GLN A O 1
ATOM 583 N N . GLY A 1 73 ? -15.197 8.786 10.892 1.00 92.25 73 GLY A N 1
ATOM 584 C CA . GLY A 1 73 ? -14.296 9.873 11.293 1.00 92.25 73 GLY A CA 1
ATOM 585 C C . GLY A 1 73 ? -12.974 9.381 11.892 1.00 92.25 73 GLY A C 1
ATOM 586 O O . GLY A 1 73 ? -11.917 9.922 11.573 1.00 92.25 73 GLY A O 1
ATOM 587 N N . ALA A 1 74 ? -13.014 8.312 12.695 1.00 92.38 74 ALA A N 1
ATOM 588 C CA . ALA A 1 74 ? -11.807 7.685 13.234 1.00 92.38 74 ALA A CA 1
ATOM 589 C C . ALA A 1 74 ? -10.971 7.042 12.116 1.00 92.38 74 ALA A C 1
ATOM 591 O O . ALA A 1 74 ? -9.747 7.162 12.117 1.00 92.38 74 ALA A O 1
ATOM 592 N N . GLY A 1 75 ? -11.632 6.436 11.122 1.00 92.81 75 GLY A N 1
ATOM 593 C CA . GLY A 1 75 ? -10.961 5.871 9.953 1.00 92.81 75 GLY A CA 1
ATOM 594 C C . GLY A 1 75 ? -10.238 6.913 9.106 1.00 92.81 75 GLY A C 1
ATOM 595 O O . GLY A 1 75 ? -9.097 6.689 8.707 1.00 92.81 75 GLY A O 1
ATOM 596 N N . LEU A 1 76 ? -10.866 8.065 8.850 1.00 93.94 76 LEU A N 1
ATOM 597 C CA . LEU A 1 76 ? -10.235 9.161 8.102 1.00 93.94 76 LEU A CA 1
ATOM 598 C C . LEU A 1 76 ? -8.995 9.691 8.828 1.00 93.94 76 LEU A C 1
ATOM 600 O O . LEU A 1 76 ? -7.953 9.887 8.206 1.00 93.94 76 LEU A O 1
ATOM 604 N N . LEU A 1 77 ? -9.084 9.868 10.149 1.00 95.06 77 LEU A N 1
ATOM 605 C CA . LEU A 1 77 ? -7.951 10.314 10.955 1.00 95.06 77 LEU A CA 1
ATOM 606 C C . LEU A 1 77 ? -6.802 9.289 10.933 1.00 95.06 77 LEU A C 1
ATOM 608 O O . LEU A 1 77 ? -5.648 9.667 10.728 1.00 95.06 77 LEU A O 1
ATOM 612 N N . ALA A 1 78 ? -7.109 7.996 11.078 1.00 93.12 78 ALA A N 1
ATOM 613 C CA . ALA A 1 78 ? -6.112 6.928 11.009 1.00 93.12 78 ALA A CA 1
ATOM 614 C C . ALA A 1 78 ? -5.418 6.863 9.636 1.00 93.12 78 ALA A C 1
ATOM 616 O O . ALA A 1 78 ? -4.194 6.730 9.568 1.00 93.12 78 ALA A O 1
ATOM 617 N N . ALA A 1 79 ? -6.177 7.027 8.549 1.00 93.62 79 ALA A N 1
ATOM 618 C CA . ALA A 1 79 ? -5.640 7.072 7.191 1.00 93.62 79 ALA A CA 1
ATOM 619 C C . ALA A 1 79 ? -4.702 8.268 6.961 1.00 93.62 79 ALA A C 1
ATOM 621 O O . ALA A 1 79 ? -3.642 8.116 6.351 1.00 93.62 79 ALA A O 1
ATOM 622 N N . CYS A 1 80 ? -5.041 9.443 7.498 1.00 93.44 80 CYS A N 1
ATOM 623 C CA . CYS A 1 80 ? -4.159 10.608 7.457 1.00 93.44 80 CYS A CA 1
ATOM 624 C C . CYS A 1 80 ? -2.858 10.370 8.236 1.00 93.44 80 CYS A C 1
ATOM 626 O O . CYS A 1 80 ? -1.787 10.736 7.755 1.00 93.44 80 CYS A O 1
ATOM 628 N N . PHE A 1 81 ? -2.921 9.730 9.409 1.00 93.69 81 PHE A N 1
ATOM 629 C CA . PHE A 1 81 ? -1.725 9.460 10.209 1.00 93.69 81 PHE A CA 1
ATOM 630 C C . PHE A 1 81 ? -0.774 8.460 9.553 1.00 93.69 81 PHE A C 1
ATOM 632 O O . PHE A 1 81 ? 0.430 8.717 9.515 1.00 93.69 81 PHE A O 1
ATOM 639 N N . ILE A 1 82 ? -1.281 7.359 8.992 1.00 93.00 82 ILE A N 1
ATOM 640 C CA . ILE A 1 82 ? -0.421 6.381 8.306 1.00 93.00 82 ILE A CA 1
ATOM 641 C C . ILE A 1 82 ? 0.202 6.961 7.025 1.00 93.00 82 ILE A C 1
ATOM 643 O O . ILE A 1 82 ? 1.305 6.568 6.655 1.00 93.00 82 ILE A O 1
ATOM 647 N N . ALA A 1 83 ? -0.453 7.928 6.373 1.00 90.94 83 ALA A N 1
ATOM 648 C CA . ALA A 1 83 ? 0.071 8.566 5.166 1.00 90.94 83 ALA A CA 1
ATOM 649 C C . ALA A 1 83 ? 1.307 9.448 5.430 1.00 90.94 83 ALA A C 1
ATOM 651 O O . ALA A 1 83 ? 2.180 9.545 4.571 1.00 90.94 83 ALA A O 1
ATOM 652 N N . ILE A 1 84 ? 1.397 10.083 6.605 1.00 92.00 84 ILE A N 1
ATOM 653 C CA . ILE A 1 84 ? 2.483 11.025 6.940 1.00 92.00 84 ILE A CA 1
ATOM 654 C C . ILE A 1 84 ? 3.519 10.456 7.915 1.00 92.00 84 ILE A C 1
ATOM 656 O O . ILE A 1 84 ? 4.495 11.135 8.234 1.00 92.00 84 ILE A O 1
ATOM 660 N N . VAL A 1 85 ? 3.318 9.239 8.432 1.00 93.00 85 VAL A N 1
ATOM 661 C CA . VAL A 1 85 ? 4.193 8.697 9.475 1.00 93.00 85 VAL A CA 1
ATOM 662 C C . VAL A 1 85 ? 5.606 8.444 8.917 1.00 93.00 85 VAL A C 1
ATOM 664 O O . VAL A 1 85 ? 5.781 7.647 7.989 1.00 93.00 85 VAL A O 1
ATOM 667 N N . PRO A 1 86 ? 6.657 9.068 9.488 1.00 89.06 86 PRO A N 1
ATOM 668 C CA . PRO A 1 86 ? 8.012 8.989 8.936 1.00 89.06 86 PRO A CA 1
ATOM 669 C C . PRO A 1 86 ? 8.574 7.562 8.954 1.00 89.06 86 PRO A C 1
ATOM 671 O O . PRO A 1 86 ? 9.378 7.202 8.098 1.00 89.06 86 PRO A O 1
ATOM 674 N N . GLY A 1 87 ? 8.119 6.727 9.895 1.00 89.19 87 GLY A N 1
ATOM 675 C CA . GLY A 1 87 ? 8.526 5.325 9.993 1.00 89.19 87 GLY A CA 1
ATOM 676 C C . GLY A 1 87 ? 8.012 4.429 8.861 1.00 89.19 87 GLY A C 1
ATOM 677 O O . GLY A 1 87 ? 8.634 3.399 8.596 1.00 89.19 87 GLY A O 1
ATOM 678 N N . TYR A 1 88 ? 6.906 4.803 8.202 1.00 90.31 88 TYR A N 1
ATOM 679 C CA . TYR A 1 88 ? 6.442 4.109 6.998 1.00 90.31 88 TYR A CA 1
ATOM 680 C C . TYR A 1 88 ? 7.100 4.701 5.749 1.00 90.31 88 TYR A C 1
ATOM 682 O O . TYR A 1 88 ? 7.626 3.959 4.922 1.00 90.31 88 TYR A O 1
ATOM 690 N N . ILE A 1 89 ? 7.186 6.035 5.675 1.00 89.38 89 ILE A N 1
ATOM 691 C CA . ILE A 1 89 ? 7.804 6.757 4.553 1.00 89.38 89 ILE A CA 1
ATOM 692 C C . ILE A 1 89 ? 9.256 6.319 4.315 1.00 89.38 89 ILE A C 1
ATOM 694 O O . ILE A 1 89 ? 9.654 6.152 3.163 1.00 89.38 89 ILE A O 1
ATOM 698 N N . SER A 1 90 ? 10.044 6.085 5.371 1.00 90.31 90 SER A N 1
ATOM 699 C CA . SER A 1 90 ? 11.445 5.652 5.237 1.00 90.31 90 SER A CA 1
ATOM 700 C C . SER A 1 90 ? 11.616 4.310 4.517 1.00 90.31 90 SER A C 1
ATOM 702 O O . SER A 1 90 ? 12.681 4.058 3.961 1.00 90.31 90 SER A O 1
ATOM 704 N N . ARG A 1 91 ? 10.573 3.472 4.500 1.00 86.56 91 ARG A N 1
ATOM 705 C CA . ARG A 1 91 ? 10.562 2.141 3.875 1.00 86.56 91 ARG A CA 1
ATOM 706 C C . ARG A 1 91 ? 9.867 2.121 2.516 1.00 86.56 91 ARG A C 1
ATOM 708 O O . ARG A 1 91 ? 10.132 1.239 1.705 1.00 86.56 91 ARG A O 1
ATOM 715 N N . SER A 1 92 ? 8.993 3.093 2.254 1.00 88.69 92 SER A N 1
ATOM 716 C CA . SER A 1 92 ? 8.189 3.193 1.029 1.00 88.69 92 SER A CA 1
ATOM 717 C C . SER A 1 92 ? 8.508 4.435 0.187 1.00 88.69 92 SER A C 1
ATOM 719 O O . SER A 1 92 ? 7.647 4.921 -0.550 1.00 88.69 92 SER A O 1
ATOM 721 N N . VAL A 1 93 ? 9.728 4.972 0.292 1.00 88.25 93 VAL A N 1
ATOM 722 C CA . VAL A 1 93 ? 10.179 6.098 -0.537 1.00 88.25 93 VAL A CA 1
ATOM 723 C C . VAL A 1 93 ? 10.320 5.673 -2.002 1.00 88.25 93 VAL A C 1
ATOM 725 O O . VAL A 1 93 ? 10.626 4.518 -2.306 1.00 88.25 93 VAL A O 1
ATOM 728 N N . ALA A 1 94 ? 10.100 6.605 -2.930 1.00 87.12 94 ALA A N 1
ATOM 729 C CA . ALA A 1 94 ? 10.314 6.355 -4.351 1.00 87.12 94 ALA A CA 1
ATOM 730 C C . ALA A 1 94 ? 11.743 5.840 -4.598 1.00 87.12 94 ALA A C 1
ATOM 732 O O . ALA A 1 94 ? 12.720 6.452 -4.165 1.00 87.12 94 ALA A O 1
ATOM 733 N N . GLY A 1 95 ? 11.858 4.696 -5.273 1.00 84.81 95 GLY A N 1
ATOM 734 C CA . GLY A 1 95 ? 13.133 4.010 -5.509 1.00 84.81 95 GLY A CA 1
ATOM 735 C C . GLY A 1 95 ? 13.540 2.995 -4.436 1.00 84.81 95 GLY A C 1
ATOM 736 O O . GLY A 1 95 ? 14.443 2.199 -4.694 1.00 84.81 95 GLY A O 1
ATOM 737 N N . SER A 1 96 ? 12.857 2.952 -3.286 1.00 85.62 96 SER A N 1
ATOM 738 C CA . SER A 1 96 ? 13.046 1.916 -2.260 1.00 85.62 96 SER A CA 1
ATOM 739 C C . SER A 1 96 ? 12.251 0.661 -2.610 1.00 85.62 96 SER A C 1
ATOM 741 O O . SER A 1 96 ? 11.156 0.422 -2.103 1.00 85.62 96 SER A O 1
ATOM 743 N N . PHE A 1 97 ? 12.791 -0.133 -3.533 1.00 84.69 97 PHE A N 1
ATOM 744 C CA . PHE A 1 97 ? 12.186 -1.389 -3.972 1.00 84.69 97 PHE A CA 1
ATOM 745 C C . PHE A 1 97 ? 12.519 -2.533 -3.003 1.00 84.69 97 PHE A C 1
ATOM 747 O O . PHE A 1 97 ? 13.326 -3.410 -3.311 1.00 84.69 97 PHE A O 1
ATOM 754 N N . ASP A 1 98 ? 11.905 -2.493 -1.821 1.00 86.81 98 ASP A N 1
ATOM 755 C CA . ASP A 1 98 ? 12.053 -3.505 -0.772 1.00 86.81 98 ASP A CA 1
ATOM 756 C C . ASP A 1 98 ? 10.699 -4.138 -0.396 1.00 86.81 98 ASP A C 1
ATOM 758 O O . ASP A 1 98 ? 9.629 -3.549 -0.580 1.00 86.81 98 ASP A O 1
ATOM 762 N N . ASN A 1 99 ? 10.740 -5.359 0.143 1.00 86.88 99 ASN A N 1
ATOM 763 C CA . ASN A 1 99 ? 9.564 -6.159 0.499 1.00 86.88 99 ASN A CA 1
ATOM 764 C C . ASN A 1 99 ? 8.728 -5.521 1.614 1.00 86.88 99 ASN A C 1
ATOM 766 O O . ASN A 1 99 ? 7.530 -5.788 1.708 1.00 86.88 99 ASN A O 1
ATOM 770 N N . GLU A 1 100 ? 9.334 -4.663 2.434 1.00 85.25 100 GLU A N 1
ATOM 771 C CA . GLU A 1 100 ? 8.668 -4.013 3.563 1.00 85.25 100 GLU A CA 1
ATOM 772 C C . GLU A 1 100 ? 7.476 -3.148 3.116 1.00 85.25 100 GLU A C 1
ATOM 774 O O . GLU A 1 100 ? 6.419 -3.177 3.751 1.00 85.25 100 GLU A O 1
ATOM 779 N N . GLY A 1 101 ? 7.595 -2.436 1.988 1.00 82.56 101 GLY A N 1
ATOM 780 C CA . GLY A 1 101 ? 6.541 -1.545 1.489 1.00 82.56 101 GLY A CA 1
ATOM 781 C C . GLY A 1 101 ? 5.244 -2.277 1.124 1.00 82.56 101 GLY A C 1
ATOM 782 O O . GLY A 1 101 ? 4.156 -1.820 1.483 1.00 82.56 101 GLY A O 1
ATOM 783 N N . ILE A 1 102 ? 5.363 -3.437 0.466 1.00 87.88 102 ILE A N 1
ATOM 784 C CA . ILE A 1 102 ? 4.220 -4.285 0.082 1.00 87.88 102 ILE A CA 1
ATOM 785 C C . ILE A 1 102 ? 3.724 -5.115 1.273 1.00 87.88 102 ILE A C 1
ATOM 787 O O . ILE A 1 102 ? 2.519 -5.329 1.412 1.00 87.88 102 ILE A O 1
ATOM 791 N N . ALA A 1 103 ? 4.624 -5.566 2.153 1.00 90.19 103 ALA A N 1
ATOM 792 C CA . ALA A 1 103 ? 4.253 -6.352 3.327 1.00 90.19 103 ALA A CA 1
ATOM 793 C C . ALA A 1 103 ? 3.326 -5.573 4.273 1.00 90.19 103 ALA A C 1
ATOM 795 O O . ALA A 1 103 ? 2.342 -6.132 4.752 1.00 90.19 103 ALA A O 1
ATOM 796 N N . ILE A 1 104 ? 3.592 -4.280 4.494 1.00 91.50 104 ILE A N 1
ATOM 797 C CA . ILE A 1 104 ? 2.751 -3.425 5.349 1.00 91.50 104 ILE A CA 1
ATOM 798 C C . ILE A 1 104 ? 1.340 -3.275 4.760 1.00 91.50 104 ILE A C 1
ATOM 800 O O . ILE A 1 104 ? 0.360 -3.401 5.493 1.00 91.50 104 ILE A O 1
ATOM 804 N N . PHE A 1 105 ? 1.225 -3.085 3.441 1.00 91.50 105 PHE A N 1
ATOM 805 C CA . PHE A 1 105 ? -0.071 -3.080 2.755 1.00 91.50 105 PHE A CA 1
ATOM 806 C C . PHE A 1 105 ? -0.820 -4.404 2.962 1.00 91.50 105 PHE A C 1
ATOM 808 O O . PHE A 1 1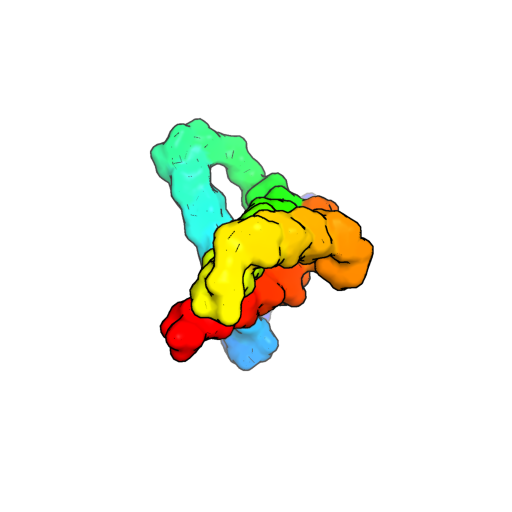05 ? -1.972 -4.409 3.397 1.00 91.50 105 PHE A O 1
ATOM 815 N N . GLY A 1 106 ? -0.154 -5.530 2.681 1.00 91.19 106 GLY A N 1
ATOM 816 C CA . GLY A 1 106 ? -0.757 -6.858 2.794 1.00 91.19 106 GLY A CA 1
ATOM 817 C C . GLY A 1 106 ? -1.219 -7.179 4.215 1.00 91.19 106 GLY A C 1
ATOM 818 O O . GLY A 1 106 ? -2.280 -7.773 4.394 1.00 91.19 106 GLY A O 1
ATOM 819 N N . LEU A 1 107 ? -0.466 -6.738 5.223 1.00 93.00 107 LEU A N 1
ATOM 820 C CA . LEU A 1 107 ? -0.798 -6.924 6.632 1.00 93.00 107 LEU A CA 1
ATOM 821 C C . LEU A 1 107 ? -2.052 -6.131 7.032 1.00 93.00 107 LEU A C 1
ATOM 823 O O . LEU A 1 107 ? -2.977 -6.723 7.587 1.00 93.00 107 LEU A O 1
ATOM 827 N N . GLN A 1 108 ? -2.150 -4.845 6.670 1.00 93.12 108 GLN A N 1
ATOM 828 C CA . GLN A 1 108 ? -3.352 -4.047 6.964 1.00 93.12 108 GLN A CA 1
ATOM 829 C C . GLN A 1 108 ? -4.591 -4.566 6.236 1.00 93.12 108 GLN A C 1
ATOM 831 O O . GLN A 1 108 ? -5.680 -4.585 6.810 1.00 93.12 108 GLN A O 1
ATOM 836 N N . PHE A 1 109 ? -4.425 -5.021 4.995 1.00 92.62 109 PHE A N 1
ATOM 837 C CA . PHE A 1 109 ? -5.528 -5.573 4.216 1.00 92.62 109 PHE A CA 1
ATOM 838 C C . PHE A 1 109 ? -5.990 -6.929 4.754 1.00 92.62 109 PHE A C 1
ATOM 840 O O . PHE A 1 109 ? -7.188 -7.184 4.839 1.00 92.62 109 PHE A O 1
ATOM 847 N N . THR A 1 110 ? -5.055 -7.777 5.190 1.00 94.88 110 THR A N 1
ATOM 848 C CA . THR A 1 110 ? -5.388 -9.062 5.821 1.00 94.88 110 THR A CA 1
ATOM 849 C C . THR A 1 110 ? -6.118 -8.853 7.142 1.00 94.88 110 THR A C 1
ATOM 851 O O . THR A 1 110 ? -7.108 -9.533 7.388 1.00 94.88 110 THR A O 1
ATOM 854 N N . TYR A 1 111 ? -5.685 -7.895 7.971 1.00 94.06 111 TYR A N 1
ATOM 855 C CA . TYR A 1 111 ? -6.421 -7.559 9.191 1.00 94.06 111 TYR A CA 1
ATOM 856 C C . TYR A 1 111 ? -7.813 -7.022 8.897 1.00 94.06 111 TYR A C 1
ATOM 858 O O . TYR A 1 111 ? -8.746 -7.391 9.599 1.00 94.06 111 TYR A O 1
ATOM 866 N N . TYR A 1 112 ? -7.972 -6.209 7.854 1.00 92.50 112 TYR A N 1
ATOM 867 C CA . TYR A 1 112 ? -9.294 -5.746 7.448 1.00 92.50 112 TYR A CA 1
ATOM 868 C C . TYR A 1 112 ? -10.216 -6.897 7.028 1.00 92.50 112 TYR A C 1
ATOM 870 O O . TYR A 1 112 ? -11.371 -6.899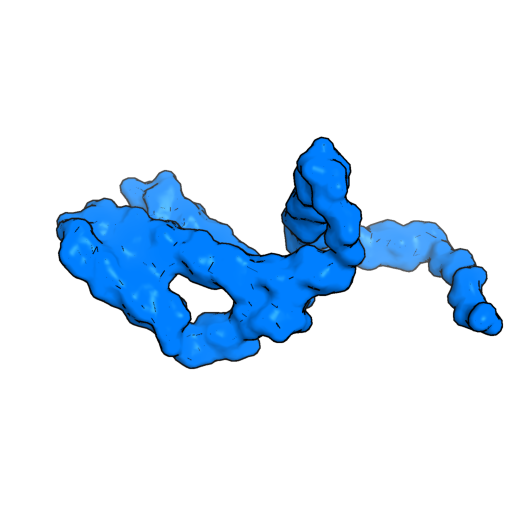 7.416 1.00 92.50 112 TYR A O 1
ATOM 878 N N . LEU A 1 113 ? -9.722 -7.877 6.265 1.00 92.38 113 LEU A N 1
ATOM 879 C CA . LEU A 1 113 ? -10.532 -9.033 5.855 1.00 92.38 113 LEU A CA 1
ATOM 880 C C . LEU A 1 113 ? -10.813 -10.029 6.988 1.00 92.38 113 LEU A C 1
ATOM 882 O O . LEU A 1 113 ? -11.706 -10.863 6.856 1.00 92.38 113 LEU A O 1
ATOM 886 N N . TRP A 1 114 ? -9.994 -10.011 8.037 1.00 94.00 114 TRP A N 1
ATOM 887 C CA . TRP A 1 114 ? -10.140 -10.898 9.185 1.00 94.00 114 TRP A CA 1
ATOM 888 C C . TRP A 1 114 ? -11.188 -10.406 10.187 1.00 94.00 114 TRP A C 1
ATOM 890 O O . TRP A 1 114 ? -11.870 -11.233 10.791 1.00 94.00 114 TRP A O 1
ATOM 900 N N . VAL A 1 115 ? -11.248 -9.087 10.401 1.00 88.56 115 VAL A N 1
ATOM 901 C CA . VAL A 1 115 ? -12.232 -8.421 11.272 1.00 88.56 115 VAL A CA 1
ATOM 902 C C . VAL A 1 115 ? -13.612 -8.484 10.631 1.00 88.56 115 VAL A C 1
ATOM 904 O O . VAL A 1 115 ? -14.549 -8.871 11.363 1.00 88.56 115 VAL A O 1
#

InterPro domains:
  IPR003674 Oligosaccharyl transferase, STT3 subunit [PTHR13872] (17-115)
  IPR048307 Oligosaccharyl transferase STT3, N-terminal domain [PF02516] (19-115)

Foldseek 3Di:
DDDPDPDPVVVVVVCVVVDDCVLVVVLVVVCVVCVVVVNNDDSQQSLQCVLVVLLLLLLVLQLLLQCVVDHNVRSNVRSVCSSPPVVLCVCRHRNNNDPSSNVSSVVSNVSSVVD

Sequence (115 aa):
MQRLQAVPARFDLQVLRRVYPGLMLTAGLIHYALNLLHISVHIRDVCVFLPPVFSGLTSISTFLLTRELWNQGAGLLAACFIAIVPGYISRSVAGSFDNEGIAIFGLQFTYYLWV

pLDDT: mean 83.73, std 13.69, range [36.97, 95.06]